Protein AF-A0A7W0S8Q5-F1 (afdb_monomer_lite)

pLDDT: mean 75.68, std 16.47, range [43.19, 92.0]

Radius of gyration: 14.37 Å; chains: 1; bounding box: 30×19×34 Å

Foldseek 3Di:
DDLVVLVVVVVVQLVPFCDDPPDPDGDGDPVVVVVSVVVNVVNDPPVCVVVPVVVVVVVVD

Sequence (61 aa):
MDVLVLIDKLDDLVHNAKAVPLTDQVRIDREEIYDILDQMRATIPEEIKQARWIVKERQEM

Structure (mmCIF, N/CA/C/O backbone):
data_AF-A0A7W0S8Q5-F1
#
_entry.id   AF-A0A7W0S8Q5-F1
#
loop_
_atom_site.group_PDB
_atom_site.id
_atom_site.type_symbol
_atom_site.label_atom_id
_atom_site.label_alt_id
_atom_site.label_comp_id
_atom_site.label_asym_id
_atom_site.label_entity_id
_atom_site.label_seq_id
_atom_site.pdbx_PDB_ins_code
_atom_site.Cartn_x
_atom_site.Cartn_y
_atom_site.Cartn_z
_atom_site.occupancy
_atom_site.B_iso_or_equiv
_atom_site.auth_seq_id
_atom_site.auth_comp_id
_atom_site.auth_asym_id
_atom_site.auth_atom_id
_atom_site.pdbx_PDB_model_num
ATOM 1 N N . MET A 1 1 ? -14.100 7.763 3.571 1.00 60.69 1 MET A N 1
ATOM 2 C CA . MET A 1 1 ? -13.673 6.919 2.439 1.00 60.69 1 MET A CA 1
ATOM 3 C C . MET A 1 1 ? -13.646 5.508 2.975 1.00 60.69 1 MET A C 1
ATOM 5 O O . MET A 1 1 ? -13.063 5.327 4.030 1.00 60.69 1 MET A O 1
ATOM 9 N N . ASP A 1 2 ? -14.363 4.566 2.374 1.00 77.94 2 ASP A N 1
ATOM 10 C CA . ASP A 1 2 ? -14.463 3.211 2.921 1.00 77.94 2 ASP A CA 1
ATOM 11 C C . ASP A 1 2 ? -13.132 2.465 2.817 1.00 77.94 2 ASP A C 1
ATOM 13 O O . ASP A 1 2 ? -12.396 2.616 1.841 1.00 77.94 2 ASP A O 1
ATOM 17 N N . VAL A 1 3 ? -12.835 1.629 3.815 1.00 76.25 3 VAL A N 1
ATOM 18 C CA . VAL A 1 3 ? -11.595 0.835 3.864 1.00 76.25 3 VAL A CA 1
ATOM 19 C C . VAL A 1 3 ? -11.424 -0.048 2.622 1.00 76.25 3 VAL A C 1
ATOM 21 O O . VAL A 1 3 ? -10.304 -0.241 2.164 1.00 76.25 3 VAL A O 1
ATOM 24 N N . LEU A 1 4 ? -12.529 -0.514 2.031 1.00 81.12 4 LEU A N 1
ATOM 25 C CA . LEU A 1 4 ? -12.530 -1.310 0.801 1.00 81.12 4 LEU A CA 1
ATOM 26 C C . LEU A 1 4 ? -11.954 -0.535 -0.391 1.00 81.12 4 LEU A C 1
ATOM 28 O O . LEU A 1 4 ? -11.110 -1.059 -1.103 1.00 81.12 4 LEU A O 1
ATOM 32 N N . VAL A 1 5 ? -12.308 0.745 -0.538 1.00 87.00 5 VAL A N 1
ATOM 33 C CA . VAL A 1 5 ? -11.787 1.601 -1.620 1.00 87.00 5 VAL A CA 1
ATOM 34 C C . VAL A 1 5 ? -10.281 1.814 -1.477 1.00 87.00 5 VAL A C 1
ATOM 36 O O . VAL A 1 5 ? -9.560 1.922 -2.466 1.00 87.00 5 VAL A O 1
ATOM 39 N N . LEU A 1 6 ? -9.788 1.893 -0.241 1.00 84.81 6 LEU A N 1
ATOM 40 C CA . LEU A 1 6 ? -8.355 2.017 0.017 1.00 84.81 6 LEU A CA 1
ATOM 41 C C . LEU A 1 6 ? -7.613 0.719 -0.314 1.00 84.81 6 LEU A C 1
ATOM 43 O O . LEU A 1 6 ? -6.480 0.781 -0.785 1.00 84.81 6 LEU A O 1
ATOM 47 N N . ILE A 1 7 ? -8.242 -0.437 -0.086 1.00 86.38 7 ILE A N 1
ATOM 48 C CA . ILE A 1 7 ? -7.688 -1.744 -0.458 1.00 86.38 7 ILE A CA 1
ATOM 49 C C . ILE A 1 7 ? -7.595 -1.862 -1.980 1.00 86.38 7 ILE A C 1
ATOM 51 O O . ILE A 1 7 ? -6.522 -2.194 -2.472 1.00 86.38 7 ILE A O 1
ATOM 55 N N . ASP A 1 8 ? -8.655 -1.512 -2.715 1.00 90.44 8 ASP A N 1
ATOM 56 C CA . ASP A 1 8 ? -8.638 -1.532 -4.185 1.00 90.44 8 ASP A CA 1
ATOM 57 C C . ASP A 1 8 ? -7.539 -0.615 -4.743 1.00 90.44 8 ASP A C 1
ATOM 59 O O . ASP A 1 8 ? -6.759 -1.017 -5.600 1.00 90.44 8 ASP A O 1
ATOM 63 N N . LYS A 1 9 ? -7.388 0.594 -4.182 1.00 89.38 9 LYS A N 1
ATOM 64 C CA . LYS A 1 9 ? -6.300 1.511 -4.560 1.00 89.38 9 LYS A CA 1
ATOM 65 C C . LYS A 1 9 ? -4.907 0.933 -4.318 1.00 89.38 9 LYS A C 1
ATOM 67 O O . LYS A 1 9 ? -3.999 1.197 -5.102 1.00 89.38 9 LYS A O 1
ATOM 72 N N . LEU A 1 10 ? -4.716 0.210 -3.214 1.00 88.56 10 LEU A N 1
ATOM 73 C CA . LEU A 1 10 ? -3.443 -0.444 -2.926 1.00 88.56 10 LEU A CA 1
ATOM 74 C C . LEU A 1 10 ? -3.168 -1.560 -3.939 1.00 88.56 10 LEU A C 1
ATOM 76 O O . LEU A 1 10 ? -2.038 -1.681 -4.406 1.00 88.56 10 LEU A O 1
ATOM 80 N N . ASP A 1 11 ? -4.187 -2.347 -4.280 1.0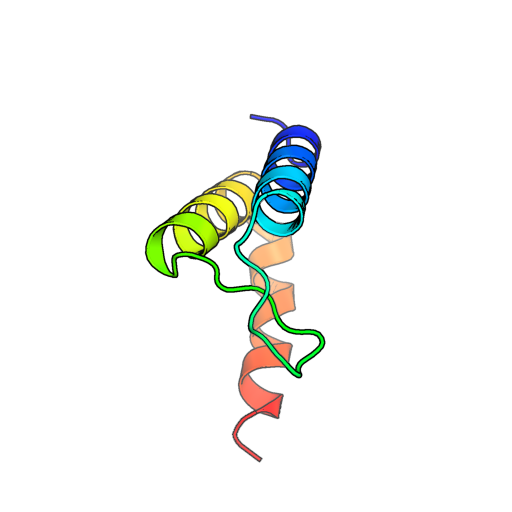0 89.44 11 ASP A N 1
ATOM 81 C CA . ASP A 1 11 ? -4.080 -3.419 -5.268 1.00 89.44 11 ASP A CA 1
ATOM 82 C C . ASP A 1 11 ? -3.713 -2.869 -6.653 1.00 89.44 11 ASP A C 1
ATOM 84 O O . ASP A 1 11 ? -2.735 -3.320 -7.250 1.00 89.44 11 ASP A O 1
ATOM 88 N N . ASP A 1 12 ? -4.393 -1.810 -7.099 1.00 92.00 12 ASP A N 1
ATOM 89 C CA . ASP A 1 12 ? -4.075 -1.097 -8.339 1.00 92.00 12 ASP A CA 1
ATOM 90 C C . ASP A 1 12 ? -2.638 -0.563 -8.340 1.00 92.00 12 ASP A C 1
ATOM 92 O O . ASP A 1 12 ? -1.924 -0.667 -9.341 1.00 92.00 12 ASP A O 1
ATOM 96 N N . LEU A 1 13 ? -2.186 0.006 -7.222 1.00 90.12 13 LEU A N 1
ATOM 97 C CA . LEU A 1 13 ? -0.838 0.551 -7.093 1.00 90.12 13 LEU A CA 1
ATOM 98 C C . LEU A 1 13 ? 0.231 -0.546 -7.176 1.00 90.12 13 LEU A C 1
ATOM 100 O O . LEU A 1 13 ? 1.271 -0.334 -7.796 1.00 90.12 13 LEU A O 1
ATOM 104 N N . VAL A 1 14 ? -0.028 -1.730 -6.620 1.00 87.75 14 VAL A N 1
ATOM 105 C CA . VAL A 1 14 ? 0.861 -2.895 -6.738 1.00 87.75 14 VAL A CA 1
ATOM 106 C C . VAL A 1 14 ? 0.825 -3.479 -8.155 1.00 87.75 14 VAL A C 1
ATOM 108 O O . VAL A 1 14 ? 1.884 -3.765 -8.712 1.00 87.75 14 VAL A O 1
ATOM 111 N N . HIS A 1 15 ? -0.354 -3.606 -8.767 1.00 88.81 15 HIS A N 1
ATOM 112 C CA . HIS A 1 15 ? -0.519 -4.133 -10.126 1.00 88.81 15 HIS A CA 1
ATOM 113 C C . HIS A 1 15 ? 0.139 -3.254 -11.195 1.00 88.81 15 HIS A C 1
ATOM 115 O O . HIS A 1 15 ? 0.714 -3.771 -12.153 1.00 88.81 15 HIS A O 1
ATOM 121 N N . ASN A 1 16 ? 0.076 -1.931 -11.038 1.00 88.69 16 ASN A N 1
ATOM 122 C CA . ASN A 1 16 ? 0.672 -0.978 -11.977 1.00 88.69 16 ASN A CA 1
ATOM 123 C C . ASN A 1 16 ? 2.141 -0.650 -11.661 1.00 88.69 16 ASN A C 1
ATOM 125 O O . ASN A 1 16 ? 2.796 0.076 -12.419 1.00 88.69 16 ASN A O 1
ATOM 129 N N . ALA A 1 17 ? 2.680 -1.161 -10.552 1.00 90.62 17 ALA A N 1
ATOM 130 C CA . ALA A 1 17 ? 4.054 -0.907 -10.159 1.00 90.62 17 ALA A CA 1
ATOM 131 C C . ALA A 1 17 ? 5.050 -1.520 -11.152 1.00 90.62 17 ALA A C 1
ATOM 133 O O . ALA A 1 17 ? 4.851 -2.586 -11.738 1.00 90.62 17 ALA A O 1
ATOM 134 N N . LYS A 1 18 ? 6.186 -0.841 -11.333 1.00 89.69 18 LYS A N 1
ATOM 135 C CA . LYS A 1 18 ? 7.223 -1.312 -12.255 1.00 89.69 18 LYS A CA 1
ATOM 136 C C . LYS A 1 18 ? 7.914 -2.535 -11.669 1.00 89.69 18 LYS A C 1
ATOM 138 O O . LYS A 1 18 ? 8.630 -2.411 -10.676 1.00 89.69 18 LYS A O 1
ATOM 143 N N . ALA A 1 19 ? 7.746 -3.687 -12.309 1.00 90.81 19 ALA A N 1
ATOM 144 C CA . ALA A 1 19 ? 8.485 -4.894 -11.962 1.00 90.81 19 ALA A CA 1
ATOM 145 C C . ALA A 1 19 ? 10.002 -4.661 -12.059 1.00 90.81 19 ALA A C 1
ATOM 147 O O . ALA A 1 19 ? 10.497 -3.981 -12.966 1.00 90.81 19 ALA A O 1
ATOM 148 N N . VAL A 1 20 ? 10.743 -5.221 -11.109 1.00 89.44 20 VAL A N 1
ATOM 149 C CA . VAL A 1 20 ? 12.203 -5.185 -11.093 1.00 89.44 20 VAL A CA 1
ATOM 150 C C . VAL A 1 20 ? 12.719 -6.389 -11.894 1.00 89.44 20 VAL A C 1
ATOM 152 O O . VAL A 1 20 ? 12.314 -7.518 -11.624 1.00 89.44 20 VAL A O 1
ATOM 155 N N . PRO A 1 21 ? 13.596 -6.193 -12.899 1.00 88.81 21 PRO A N 1
ATOM 156 C CA . PRO A 1 21 ? 14.110 -7.300 -13.696 1.00 88.81 21 PRO A CA 1
ATOM 157 C C . PRO A 1 21 ? 14.800 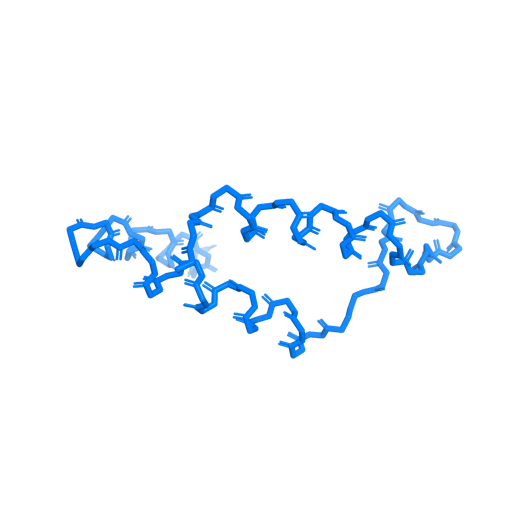-8.348 -12.823 1.00 88.81 21 PRO A C 1
ATOM 159 O O . PRO A 1 21 ? 15.547 -7.994 -11.912 1.00 88.81 21 PRO A O 1
ATOM 162 N N . LEU A 1 22 ? 14.618 -9.625 -13.169 1.00 89.88 22 LEU A N 1
ATOM 163 C CA . LEU A 1 22 ? 15.255 -10.769 -12.501 1.00 89.88 22 LEU A CA 1
ATOM 164 C C . LEU A 1 22 ? 14.799 -11.005 -11.045 1.00 89.88 22 LEU A C 1
ATOM 166 O O . LEU A 1 22 ? 15.428 -11.800 -10.346 1.00 89.88 22 LEU A O 1
ATOM 170 N N . THR A 1 23 ? 13.719 -10.364 -10.584 1.00 91.94 23 THR A N 1
ATOM 171 C CA . THR A 1 23 ? 13.130 -10.602 -9.257 1.00 91.94 23 THR A CA 1
ATOM 172 C C . THR A 1 23 ? 11.602 -10.681 -9.322 1.00 91.94 23 THR A C 1
ATOM 174 O O . THR A 1 23 ? 10.986 -10.271 -10.301 1.00 91.94 23 THR A O 1
ATOM 177 N N . ASP A 1 24 ? 10.990 -11.194 -8.253 1.00 88.06 24 ASP A N 1
ATOM 178 C CA . ASP A 1 24 ? 9.533 -11.175 -8.032 1.00 88.06 24 ASP A CA 1
ATOM 179 C C . ASP A 1 24 ? 9.100 -9.894 -7.281 1.00 88.06 24 ASP A C 1
ATOM 181 O O . ASP A 1 24 ? 8.169 -9.879 -6.485 1.00 88.06 24 ASP A O 1
ATOM 185 N N . GLN A 1 25 ? 9.861 -8.805 -7.430 1.00 88.50 25 GLN A N 1
ATOM 186 C CA . GLN A 1 25 ? 9.621 -7.558 -6.705 1.00 88.50 25 GLN A CA 1
ATOM 187 C C . GLN A 1 25 ? 9.096 -6.476 -7.639 1.00 88.50 25 GLN A C 1
ATOM 189 O O . GLN A 1 25 ? 9.506 -6.363 -8.795 1.00 88.50 25 GLN A O 1
ATOM 194 N N . VAL A 1 26 ? 8.244 -5.614 -7.095 1.00 90.69 26 VAL A N 1
ATOM 195 C CA . VAL A 1 26 ? 7.758 -4.414 -7.772 1.00 90.69 26 VAL A CA 1
ATOM 196 C C . VAL A 1 26 ? 8.291 -3.159 -7.094 1.00 90.69 26 VAL A C 1
ATOM 198 O O . VAL A 1 26 ? 8.455 -3.099 -5.874 1.00 90.69 26 VAL A O 1
ATOM 201 N N . ARG A 1 27 ? 8.591 -2.138 -7.897 1.00 89.00 27 ARG A N 1
ATOM 202 C CA . ARG A 1 27 ? 9.031 -0.834 -7.416 1.00 89.00 27 ARG A CA 1
ATOM 203 C C . ARG A 1 27 ? 7.826 0.069 -7.225 1.00 89.00 27 ARG A C 1
ATOM 205 O O . ARG A 1 27 ? 7.178 0.459 -8.192 1.00 89.00 27 ARG A O 1
ATOM 212 N N . ILE A 1 28 ? 7.611 0.434 -5.973 1.00 88.62 28 ILE A N 1
ATOM 213 C CA . ILE A 1 28 ? 6.531 1.304 -5.527 1.00 88.62 28 ILE A CA 1
ATOM 214 C C . ILE A 1 28 ? 7.141 2.569 -4.921 1.00 88.62 28 ILE A C 1
ATOM 216 O O . ILE A 1 28 ? 8.217 2.507 -4.312 1.00 88.62 28 ILE A O 1
ATOM 220 N N . ASP A 1 29 ? 6.476 3.711 -5.104 1.00 89.00 29 ASP A N 1
ATOM 221 C CA . ASP A 1 29 ? 6.854 4.933 -4.410 1.00 89.00 29 ASP A CA 1
ATOM 222 C C . ASP A 1 29 ? 6.535 4.832 -2.913 1.00 89.00 29 ASP A C 1
ATOM 224 O O . ASP A 1 29 ? 5.452 4.424 -2.485 1.00 89.00 29 ASP A O 1
ATOM 228 N N . ARG A 1 30 ? 7.531 5.172 -2.098 1.00 83.38 30 ARG A N 1
ATOM 229 C CA . ARG A 1 30 ? 7.429 5.034 -0.650 1.00 83.38 30 ARG A CA 1
ATOM 230 C C . ARG A 1 30 ? 6.411 6.014 -0.063 1.00 83.38 30 ARG A C 1
ATOM 232 O O . ARG A 1 30 ? 5.750 5.659 0.903 1.00 83.38 30 ARG A O 1
ATOM 239 N N . GLU A 1 31 ? 6.308 7.225 -0.593 1.00 86.75 31 GLU A N 1
ATOM 240 C CA . GLU A 1 31 ? 5.371 8.235 -0.103 1.00 86.75 31 GLU A CA 1
ATOM 241 C C . GLU A 1 31 ? 3.929 7.825 -0.419 1.00 86.75 31 GLU A C 1
ATOM 243 O O . GLU A 1 31 ? 3.095 7.805 0.486 1.00 86.75 31 GLU A O 1
ATOM 248 N N . GLU A 1 32 ? 3.664 7.366 -1.648 1.00 84.75 32 GLU A N 1
ATOM 249 C CA . GLU A 1 32 ? 2.325 6.919 -2.059 1.00 84.75 32 GLU A CA 1
ATOM 250 C C . GLU A 1 32 ? 1.803 5.755 -1.207 1.00 84.75 32 GLU A C 1
ATOM 252 O O . GLU A 1 32 ? 0.648 5.767 -0.773 1.00 84.75 32 GLU A O 1
ATOM 257 N N . ILE A 1 33 ? 2.645 4.754 -0.914 1.00 85.56 33 ILE A N 1
ATOM 258 C CA . ILE A 1 33 ? 2.200 3.617 -0.098 1.00 85.56 33 ILE A CA 1
ATOM 259 C C . ILE A 1 33 ? 1.911 4.041 1.348 1.00 85.56 33 ILE A C 1
ATOM 261 O O . ILE A 1 33 ? 0.983 3.519 1.966 1.00 85.56 33 ILE A O 1
ATOM 265 N N . TYR A 1 34 ? 2.677 4.989 1.898 1.00 85.69 34 TYR A N 1
ATOM 266 C CA . TYR A 1 34 ? 2.435 5.493 3.248 1.00 85.69 34 TYR A CA 1
ATOM 267 C C . TYR A 1 34 ? 1.169 6.344 3.325 1.00 85.69 34 TYR A C 1
ATOM 269 O O . TYR A 1 34 ? 0.428 6.186 4.292 1.00 85.69 34 TYR A O 1
ATOM 277 N N . ASP A 1 35 ? 0.863 7.149 2.306 1.00 86.69 35 ASP A N 1
ATOM 278 C CA . ASP A 1 35 ? -0.377 7.931 2.262 1.00 86.69 35 ASP A CA 1
ATOM 279 C C . ASP A 1 35 ? -1.618 7.023 2.293 1.00 86.69 35 ASP A C 1
ATOM 281 O O . ASP A 1 35 ? -2.513 7.203 3.124 1.00 86.69 35 ASP A O 1
ATOM 285 N N . ILE A 1 36 ? -1.626 5.957 1.481 1.00 85.69 36 ILE A N 1
ATOM 286 C CA . ILE A 1 36 ? -2.708 4.959 1.485 1.00 85.69 36 ILE A CA 1
ATOM 287 C C . ILE A 1 36 ? -2.815 4.282 2.859 1.00 85.69 36 ILE A C 1
ATOM 289 O O . ILE A 1 36 ? -3.915 4.106 3.392 1.00 85.69 36 ILE A O 1
ATOM 293 N N . LEU A 1 37 ? -1.682 3.924 3.469 1.00 82.75 37 LEU A N 1
ATOM 294 C CA . LEU A 1 37 ? -1.658 3.306 4.794 1.00 82.75 37 LEU A CA 1
ATOM 295 C C . LEU A 1 37 ? -2.184 4.241 5.889 1.00 82.75 37 LEU A C 1
ATOM 297 O O . LEU A 1 37 ? -2.886 3.772 6.787 1.00 82.75 37 LEU A O 1
ATOM 301 N N . ASP A 1 38 ? -1.867 5.533 5.846 1.00 83.94 38 ASP A N 1
ATOM 302 C CA . ASP A 1 38 ? -2.369 6.514 6.809 1.00 83.94 38 ASP A CA 1
ATOM 303 C C . ASP A 1 38 ? -3.865 6.776 6.626 1.00 83.94 38 ASP A C 1
ATOM 305 O O . ASP A 1 38 ? -4.605 6.799 7.612 1.00 83.94 38 ASP A O 1
ATOM 309 N N . GLN A 1 39 ? -4.354 6.828 5.385 1.00 83.94 39 GLN A N 1
ATOM 310 C CA . GLN A 1 39 ? -5.792 6.877 5.110 1.00 83.94 39 GLN A CA 1
ATOM 311 C C . GLN A 1 39 ? -6.511 5.636 5.653 1.00 83.94 39 GLN A C 1
ATOM 313 O O . GLN A 1 39 ? -7.559 5.759 6.293 1.00 83.94 39 GLN A O 1
ATOM 318 N N . MET A 1 40 ? -5.936 4.439 5.488 1.00 81.25 40 MET A N 1
ATOM 319 C CA . MET A 1 40 ? -6.505 3.208 6.053 1.00 81.25 40 MET A CA 1
ATOM 320 C C . MET A 1 40 ? -6.543 3.275 7.580 1.00 81.25 40 MET A C 1
ATOM 322 O O . MET A 1 40 ? -7.563 2.953 8.184 1.00 81.25 40 MET A O 1
ATOM 326 N N . ARG A 1 41 ? -5.464 3.744 8.217 1.00 75.62 41 ARG A N 1
ATOM 327 C CA . ARG A 1 41 ? -5.385 3.910 9.679 1.00 75.62 41 ARG A CA 1
ATOM 328 C C . ARG A 1 41 ? -6.369 4.941 10.219 1.00 75.62 41 ARG A C 1
ATOM 330 O O . ARG A 1 41 ? -6.866 4.747 11.320 1.00 75.62 41 ARG A O 1
ATOM 337 N N . ALA A 1 42 ? -6.630 6.013 9.478 1.00 79.19 42 ALA A N 1
ATOM 338 C CA . ALA A 1 42 ? -7.600 7.038 9.850 1.00 79.19 42 ALA A CA 1
ATOM 339 C C . ALA A 1 42 ? -9.051 6.55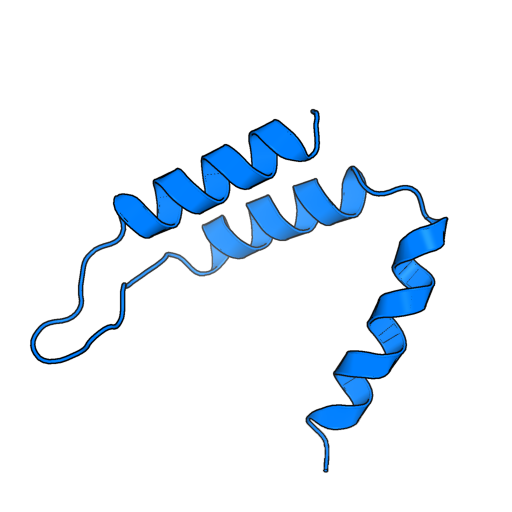5 9.694 1.00 79.19 42 ALA A C 1
ATOM 341 O O . ALA A 1 42 ? -9.938 7.020 10.405 1.00 79.19 42 ALA A O 1
ATOM 342 N N . THR A 1 43 ? -9.284 5.617 8.773 1.00 72.25 43 THR A N 1
ATOM 343 C CA . THR A 1 43 ? -10.606 5.023 8.521 1.00 72.25 43 THR A CA 1
ATOM 344 C C . THR A 1 43 ? -10.957 3.949 9.551 1.00 72.25 43 THR A C 1
ATOM 346 O O . THR A 1 43 ? -12.129 3.677 9.804 1.00 72.25 43 THR A O 1
ATOM 349 N N . ILE A 1 44 ? -9.945 3.334 10.163 1.00 67.12 44 ILE A N 1
ATOM 350 C CA . ILE A 1 44 ? -10.135 2.350 11.219 1.00 67.12 44 ILE A CA 1
ATOM 351 C C . ILE A 1 44 ? -10.383 3.092 12.551 1.00 67.12 44 ILE A C 1
ATOM 353 O O . ILE A 1 44 ? -9.527 3.877 12.969 1.00 67.12 44 ILE A O 1
ATOM 357 N N . PRO A 1 45 ? -11.516 2.855 13.241 1.00 62.38 45 PRO A N 1
ATOM 358 C CA . PRO A 1 45 ? -11.792 3.472 14.535 1.00 62.38 45 PRO A CA 1
ATOM 359 C C . PRO A 1 45 ? -10.688 3.141 15.549 1.00 62.38 45 PRO A C 1
ATOM 361 O O . PRO A 1 45 ? -10.040 2.093 15.483 1.00 62.38 45 PRO A O 1
ATOM 364 N N . GLU A 1 46 ? -10.469 4.062 16.489 1.00 56.94 46 GLU A N 1
ATOM 365 C CA . GLU A 1 46 ? -9.363 4.087 17.463 1.00 56.94 46 GLU A CA 1
ATOM 366 C C . GLU A 1 46 ? -9.158 2.761 18.238 1.00 56.94 46 GLU A C 1
ATOM 368 O O . GLU A 1 46 ? -8.068 2.482 18.737 1.00 56.94 46 GLU A O 1
ATOM 373 N N . GLU A 1 47 ? -10.175 1.899 18.258 1.00 53.88 47 GLU A N 1
ATOM 374 C CA . GLU A 1 47 ? -10.220 0.570 18.875 1.00 53.88 47 GLU A CA 1
ATOM 375 C C . GLU A 1 47 ? -9.209 -0.445 18.291 1.00 53.88 47 GLU A C 1
ATOM 377 O O . GLU A 1 47 ? -8.721 -1.305 19.021 1.00 53.88 47 GLU A O 1
ATOM 382 N N . ILE A 1 48 ? -8.800 -0.335 17.018 1.00 55.47 48 ILE A N 1
ATOM 383 C CA . ILE A 1 48 ? -7.814 -1.255 16.393 1.00 55.47 48 ILE A CA 1
ATOM 384 C C . ILE A 1 48 ? -6.379 -0.688 16.417 1.00 55.47 48 ILE A C 1
ATOM 386 O O . ILE A 1 48 ? -5.414 -1.425 16.192 1.00 55.47 48 ILE A O 1
ATOM 390 N N . LYS A 1 49 ? -6.180 0.603 16.735 1.00 54.16 49 LYS A N 1
ATOM 391 C CA . LYS A 1 49 ? -4.827 1.184 16.905 1.00 54.16 49 LYS A CA 1
ATOM 392 C C . LYS A 1 49 ? -4.045 0.483 18.022 1.00 54.16 49 LYS A C 1
ATOM 394 O O . LYS A 1 49 ? -2.831 0.332 17.907 1.00 54.16 49 LYS A O 1
ATOM 399 N N . GLN A 1 50 ? -4.737 0.005 19.056 1.00 50.47 50 GLN A N 1
ATOM 400 C CA . GLN A 1 50 ? -4.145 -0.727 20.181 1.00 50.47 50 GLN A CA 1
ATOM 401 C C . GLN A 1 50 ? -3.579 -2.100 19.771 1.00 50.47 50 GLN A C 1
ATOM 403 O O . GLN A 1 50 ? -2.572 -2.542 20.318 1.00 50.47 50 GLN A 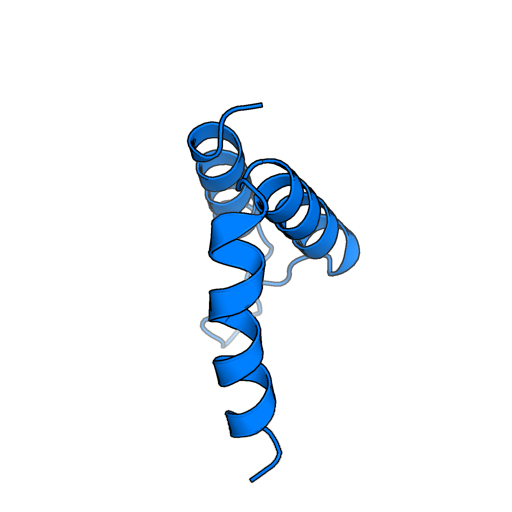O 1
ATOM 408 N N . ALA A 1 51 ? -4.151 -2.757 18.756 1.00 51.34 51 ALA A N 1
ATOM 409 C CA . ALA A 1 51 ? -3.740 -4.107 18.361 1.00 51.34 51 ALA A CA 1
ATOM 410 C C . ALA A 1 51 ? -2.378 -4.153 17.636 1.00 51.34 51 ALA A C 1
ATOM 412 O O . ALA A 1 51 ? -1.687 -5.172 17.677 1.00 51.34 51 ALA A O 1
ATOM 413 N N . ARG A 1 52 ? -1.950 -3.061 16.980 1.00 49.28 52 ARG A N 1
ATOM 414 C CA . ARG A 1 52 ? -0.698 -3.032 16.195 1.00 49.28 52 ARG A CA 1
ATOM 415 C C . ARG A 1 52 ? 0.571 -2.745 17.001 1.00 49.28 52 ARG A C 1
ATOM 417 O O . ARG A 1 52 ? 1.656 -2.935 16.452 1.00 49.28 52 ARG A O 1
ATOM 424 N N . TRP A 1 53 ? 0.478 -2.344 18.271 1.00 50.00 53 TRP A N 1
ATOM 425 C CA . TRP A 1 53 ? 1.676 -2.107 19.094 1.00 50.00 53 TRP A CA 1
ATOM 426 C C . TRP A 1 53 ? 2.493 -3.401 19.314 1.00 50.00 53 TRP A C 1
ATOM 428 O O . TRP A 1 53 ? 3.713 -3.354 19.412 1.00 50.00 53 TRP A O 1
ATOM 438 N N . ILE A 1 54 ? 1.842 -4.567 19.218 1.00 49.34 54 ILE A N 1
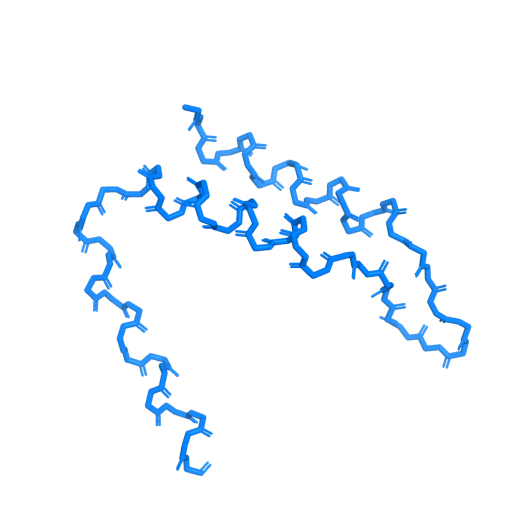ATOM 439 C CA . ILE A 1 54 ? 2.433 -5.898 19.452 1.00 49.34 54 ILE A CA 1
ATOM 440 C C . ILE A 1 54 ? 3.348 -6.375 18.303 1.00 49.34 54 ILE A C 1
ATOM 442 O O . ILE A 1 54 ? 4.243 -7.190 18.516 1.00 49.34 54 ILE A O 1
ATOM 446 N N . VAL A 1 55 ? 3.167 -5.881 17.071 1.00 53.31 55 VAL A N 1
ATOM 447 C CA . VAL A 1 55 ? 3.990 -6.329 15.925 1.00 53.31 55 VAL A CA 1
ATOM 448 C C . VAL A 1 55 ? 5.309 -5.556 15.842 1.00 53.31 55 VAL A C 1
ATOM 450 O O . VAL A 1 55 ? 6.294 -6.089 15.337 1.00 53.31 55 VAL A O 1
ATOM 453 N N . LYS A 1 56 ? 5.357 -4.331 16.384 1.00 48.09 56 LYS A N 1
ATOM 454 C CA . LYS A 1 56 ? 6.569 -3.502 16.363 1.00 48.09 56 LYS A CA 1
ATOM 455 C C . LYS A 1 56 ? 7.675 -4.067 17.268 1.00 48.09 56 LYS A C 1
ATOM 457 O O . LYS A 1 56 ? 8.830 -4.019 16.872 1.00 48.09 56 LYS A O 1
ATOM 462 N N . GLU A 1 57 ? 7.324 -4.703 18.389 1.00 50.16 57 GLU A N 1
ATOM 463 C CA . GLU A 1 57 ? 8.297 -5.364 19.281 1.00 50.16 57 GLU A CA 1
ATOM 464 C C . GLU A 1 57 ? 8.931 -6.636 18.691 1.00 50.16 57 GLU A C 1
ATOM 466 O O . GLU A 1 57 ? 9.987 -7.063 19.147 1.00 50.16 57 GLU A O 1
ATOM 471 N N . ARG A 1 58 ? 8.336 -7.262 17.664 1.00 46.50 58 ARG A N 1
ATOM 472 C CA . ARG A 1 58 ? 8.865 -8.524 17.108 1.00 46.50 58 ARG A CA 1
ATOM 473 C C . ARG A 1 58 ? 9.955 -8.359 16.048 1.00 46.50 58 ARG A C 1
ATOM 475 O O . ARG A 1 58 ? 10.512 -9.369 15.636 1.00 46.50 58 ARG A O 1
ATOM 482 N N . GLN A 1 59 ? 10.246 -7.138 15.594 1.00 43.94 59 GLN A N 1
ATOM 483 C CA . GLN A 1 59 ? 11.363 -6.878 14.672 1.00 43.94 59 GLN A CA 1
ATOM 484 C C . GLN A 1 59 ? 12.623 -6.331 15.363 1.00 43.94 59 GLN A C 1
ATOM 486 O O . GLN A 1 59 ? 13.637 -6.164 14.694 1.00 43.94 59 GLN A O 1
ATOM 491 N N . GLU A 1 60 ? 12.578 -6.078 16.676 1.00 48.84 60 GLU A N 1
ATOM 492 C CA . GLU A 1 60 ? 13.748 -5.682 17.479 1.00 48.84 60 GLU A CA 1
ATOM 493 C C . GLU A 1 60 ? 14.412 -6.868 18.218 1.00 48.84 60 GLU A C 1
ATOM 495 O O . GLU A 1 60 ? 15.284 -6.646 19.057 1.00 48.84 60 GLU A O 1
ATOM 500 N N . MET A 1 61 ? 14.046 -8.120 17.896 1.00 43.19 61 MET A N 1
ATOM 501 C CA . MET A 1 61 ? 14.755 -9.334 18.348 1.00 43.19 61 MET A CA 1
ATOM 502 C C . MET A 1 61 ? 15.517 -10.0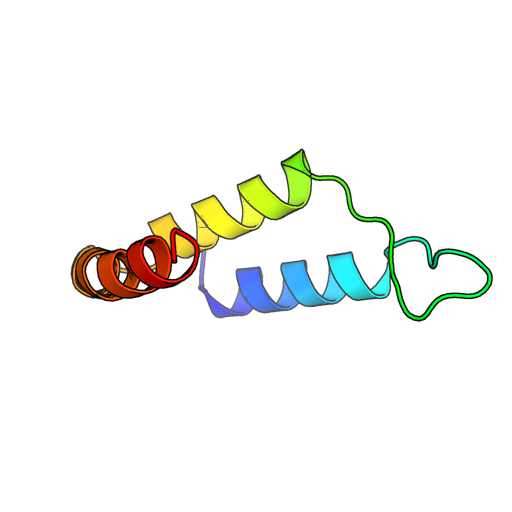13 17.215 1.00 43.19 61 MET A C 1
ATOM 504 O O . MET A 1 61 ? 14.960 -10.088 16.096 1.00 43.19 61 MET A O 1
#

Secondary structure (DSSP, 8-state):
--HHHHHHHHHHHHHTSEEPTTSS-EE--HHHHHHHHHHHHHHS-GGGGGGGHHHHGGG--